Protein AF-A0A923U2D0-F1 (afdb_monomer_lite)

Radius of gyration: 14.1 Å; chains: 1; bounding box: 39×26×37 Å

Sequence (114 aa):
MKAIKFLQEKKLSFVEAPIIENPPSLKELKLMLGFLKTDGKDLIRLFNTSGELYRVLKISDKLKAGLSEEEALRLLSENGKLIKRPFLLVGKKDSFEAGRVGFDADSWTSLKFK

pLDDT: mean 88.76, std 6.87, range [51.03, 95.0]

Structure (mmCIF, N/CA/C/O backbone):
data_AF-A0A923U2D0-F1
#
_entry.id   AF-A0A923U2D0-F1
#
loop_
_atom_site.group_PDB
_atom_site.id
_atom_site.type_symbol
_atom_site.label_atom_id
_atom_site.label_alt_id
_atom_site.label_comp_id
_atom_site.label_asym_id
_atom_site.label_entity_id
_atom_site.label_seq_id
_atom_site.pdbx_PDB_ins_code
_atom_site.Cartn_x
_atom_site.Ca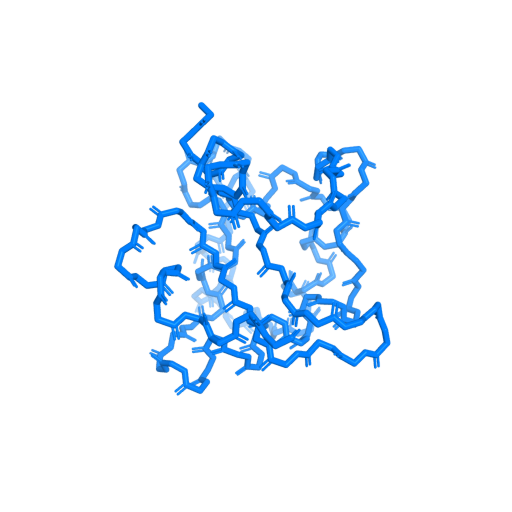rtn_y
_atom_site.Cartn_z
_atom_site.occupancy
_atom_site.B_iso_or_equiv
_atom_site.auth_seq_id
_atom_site.auth_comp_id
_atom_site.auth_asym_id
_atom_site.auth_atom_id
_atom_site.pdbx_PDB_model_num
ATOM 1 N N . MET A 1 1 ? -17.390 0.361 -6.207 1.00 61.25 1 MET A N 1
ATOM 2 C CA . MET A 1 1 ? -17.205 0.866 -4.826 1.00 61.25 1 MET A CA 1
ATOM 3 C C . MET A 1 1 ? -17.472 -0.238 -3.792 1.00 61.25 1 MET A C 1
ATOM 5 O O . MET A 1 1 ? -18.422 -0.137 -3.033 1.00 61.25 1 MET A O 1
ATOM 9 N N . LYS A 1 2 ? -16.680 -1.323 -3.767 1.00 82.69 2 LYS A N 1
ATOM 10 C CA . LYS A 1 2 ? -16.893 -2.424 -2.797 1.00 82.69 2 LYS A CA 1
ATOM 11 C C . LYS A 1 2 ? -16.326 -2.093 -1.406 1.00 82.69 2 LYS A C 1
ATOM 13 O O . LYS A 1 2 ? -16.988 -2.336 -0.411 1.00 82.69 2 LYS A O 1
ATOM 18 N N . ALA A 1 3 ? -15.168 -1.433 -1.363 1.00 85.38 3 ALA A N 1
ATOM 19 C CA . ALA A 1 3 ? -14.521 -0.996 -0.124 1.00 85.38 3 ALA A CA 1
ATOM 20 C C . ALA A 1 3 ? -15.343 0.006 0.701 1.00 85.38 3 ALA A C 1
ATOM 22 O O . ALA A 1 3 ? -15.541 -0.208 1.888 1.00 85.38 3 ALA A O 1
ATOM 23 N N . ILE A 1 4 ? -15.851 1.073 0.075 1.00 86.12 4 ILE A N 1
ATOM 24 C CA . ILE A 1 4 ? -16.649 2.098 0.774 1.00 86.12 4 ILE A CA 1
ATOM 25 C C . ILE A 1 4 ? -17.923 1.478 1.355 1.00 86.12 4 ILE A C 1
ATOM 27 O O . ILE A 1 4 ? -18.206 1.657 2.534 1.00 86.12 4 ILE A O 1
ATOM 31 N N . LYS A 1 5 ? -18.641 0.680 0.550 1.00 88.12 5 LYS A N 1
ATOM 32 C CA . LYS A 1 5 ? -19.837 -0.041 1.005 1.00 88.12 5 LYS A CA 1
ATOM 33 C C . LYS A 1 5 ? -19.539 -0.940 2.203 1.00 88.12 5 LYS A C 1
ATOM 35 O O . LYS A 1 5 ? -20.269 -0.892 3.180 1.00 88.12 5 LYS A O 1
ATOM 40 N N . PHE A 1 6 ? -18.430 -1.678 2.167 1.00 88.31 6 PHE A N 1
ATOM 41 C CA . PHE A 1 6 ? -18.010 -2.517 3.288 1.00 88.31 6 PHE A CA 1
ATOM 42 C C . PHE A 1 6 ? -17.795 -1.707 4.579 1.00 88.31 6 PHE A C 1
ATOM 44 O O . PHE A 1 6 ? -18.262 -2.108 5.642 1.00 88.31 6 PHE A O 1
ATOM 51 N N . LEU A 1 7 ? -17.134 -0.545 4.505 1.00 86.62 7 LEU A N 1
ATOM 52 C CA . LEU A 1 7 ? -16.927 0.315 5.679 1.00 86.62 7 LEU A CA 1
ATOM 53 C C . LEU A 1 7 ? -18.247 0.891 6.213 1.00 86.62 7 LEU A C 1
ATOM 55 O O . LEU A 1 7 ? -18.453 0.932 7.426 1.00 86.62 7 L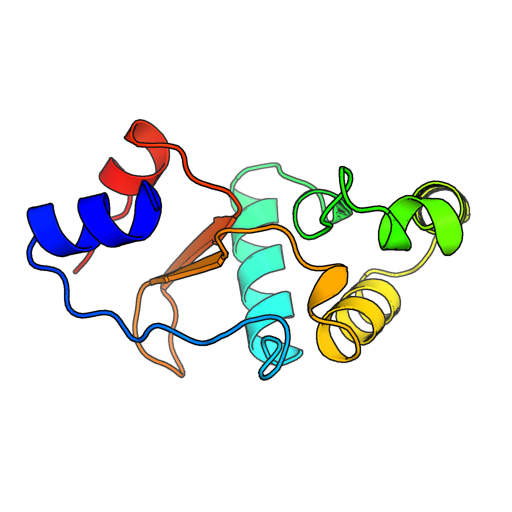EU A O 1
ATOM 59 N N . GLN A 1 8 ? -19.155 1.284 5.314 1.00 87.88 8 GLN A N 1
ATOM 60 C CA . GLN A 1 8 ? -20.494 1.763 5.666 1.00 87.88 8 GLN A CA 1
ATOM 61 C C . GLN A 1 8 ? -21.331 0.673 6.349 1.00 87.88 8 GLN A C 1
ATOM 63 O O . GLN A 1 8 ? -21.946 0.930 7.380 1.00 87.88 8 GLN A O 1
ATOM 68 N N . GLU A 1 9 ? -21.317 -0.555 5.824 1.00 88.44 9 GLU A N 1
ATOM 69 C CA . GLU A 1 9 ? -22.016 -1.711 6.406 1.00 88.44 9 GLU A CA 1
ATOM 70 C C . GLU A 1 9 ? -21.492 -2.056 7.804 1.00 88.44 9 GLU A C 1
ATOM 72 O O . GLU A 1 9 ? -22.266 -2.393 8.701 1.00 88.44 9 GLU A O 1
ATOM 77 N N . LYS A 1 10 ? -20.181 -1.913 8.021 1.00 85.62 10 LYS A N 1
ATOM 78 C CA . LYS A 1 10 ? -19.549 -2.078 9.337 1.00 85.62 10 LYS A CA 1
ATOM 79 C C . LYS A 1 10 ? -19.759 -0.880 10.272 1.00 85.62 10 LYS A C 1
ATOM 81 O O . LYS A 1 10 ? -19.320 -0.947 11.417 1.00 85.62 10 LYS A O 1
ATOM 86 N N . LYS A 1 11 ? -20.438 0.183 9.816 1.00 85.44 11 LYS A N 1
ATOM 87 C CA . LYS A 1 11 ? -20.682 1.437 10.555 1.00 85.44 11 LYS A CA 1
ATOM 88 C C . LYS A 1 11 ? -19.396 2.073 11.094 1.00 85.44 11 LYS A C 1
ATOM 90 O O . LYS A 1 11 ? -19.386 2.645 12.180 1.00 85.44 11 LYS A O 1
ATOM 95 N N . LEU A 1 12 ? -18.306 1.952 10.339 1.00 84.06 12 LEU A N 1
ATOM 96 C CA . LEU A 1 12 ? -17.018 2.528 10.704 1.00 84.06 12 LEU A CA 1
ATOM 97 C C . LEU A 1 12 ? -16.949 3.984 10.248 1.00 84.06 12 LEU A C 1
ATOM 99 O O . LEU A 1 12 ? -17.363 4.314 9.137 1.00 84.06 12 LEU A O 1
ATOM 103 N N . SER A 1 13 ? -16.375 4.846 11.082 1.00 85.06 13 SER A N 1
ATOM 104 C CA . SER A 1 13 ? -16.026 6.208 10.683 1.00 85.06 13 SER A CA 1
ATOM 105 C C . SER A 1 13 ? -14.791 6.170 9.789 1.00 85.06 13 SER A C 1
ATOM 107 O O . SER A 1 13 ? -13.744 5.668 10.192 1.00 85.06 13 SER A O 1
ATOM 109 N N . PHE A 1 14 ? -14.895 6.713 8.580 1.00 86.69 14 PHE A N 1
ATOM 110 C CA . PHE A 1 14 ? -13.771 6.837 7.657 1.00 86.69 14 PHE A CA 1
ATOM 111 C C . PHE A 1 14 ? -13.807 8.188 6.952 1.00 86.69 14 PHE A C 1
ATOM 113 O O . PHE A 1 14 ? -14.865 8.792 6.781 1.00 86.69 14 PHE A O 1
ATOM 120 N N . VAL A 1 15 ? -12.634 8.648 6.527 1.00 87.50 15 VAL A N 1
ATOM 121 C CA . VAL A 1 15 ? -12.494 9.828 5.675 1.00 87.50 15 VAL A CA 1
ATOM 122 C C . VAL A 1 15 ? -12.139 9.339 4.282 1.00 87.50 15 VAL A C 1
ATOM 124 O O . VAL A 1 15 ? -11.103 8.705 4.086 1.00 87.50 15 VAL A O 1
ATOM 127 N N . GLU A 1 16 ? -13.011 9.604 3.315 1.00 88.62 16 GLU A N 1
ATOM 128 C CA . GLU A 1 16 ? -12.690 9.378 1.912 1.00 88.62 16 GLU A CA 1
ATOM 129 C C . GLU A 1 16 ? -11.831 10.535 1.399 1.00 88.62 16 GLU A C 1
ATOM 131 O O . GLU A 1 16 ? -12.182 11.703 1.559 1.00 88.62 16 GLU A O 1
ATOM 136 N N . ALA A 1 17 ? -10.702 10.203 0.776 1.00 89.19 17 ALA A N 1
ATOM 137 C CA . ALA A 1 17 ? -9.831 11.171 0.130 1.00 89.19 17 ALA A CA 1
ATOM 138 C C . ALA A 1 17 ? -9.566 10.740 -1.323 1.00 89.19 17 ALA A C 1
ATOM 140 O O . ALA A 1 17 ? -9.196 9.582 -1.564 1.00 89.19 17 ALA A O 1
ATOM 141 N N . PRO A 1 18 ? -9.731 11.641 -2.309 1.00 91.06 18 PRO A N 1
ATOM 142 C CA . PRO A 1 18 ? -9.445 11.340 -3.704 1.00 91.06 18 PRO A CA 1
ATOM 143 C C . PRO A 1 18 ? -7.934 11.201 -3.904 1.00 91.06 18 PRO A C 1
ATOM 145 O O . PRO A 1 18 ? -7.228 12.178 -4.110 1.00 91.06 18 PRO A O 1
ATOM 148 N N . ILE A 1 19 ? -7.435 9.965 -3.895 1.00 91.44 19 ILE A N 1
ATOM 149 C CA . ILE A 1 19 ? -5.992 9.663 -3.932 1.00 91.44 19 ILE A CA 1
ATOM 150 C C . ILE A 1 19 ? -5.248 10.229 -5.155 1.00 91.44 19 ILE A C 1
ATOM 152 O O . ILE A 1 19 ? -4.029 10.335 -5.126 1.00 91.44 19 ILE A O 1
ATOM 156 N N . ILE A 1 20 ? -5.955 10.544 -6.251 1.00 90.06 20 ILE A N 1
ATOM 157 C CA . ILE A 1 20 ? -5.358 11.204 -7.427 1.00 90.06 20 ILE A CA 1
ATOM 158 C C . ILE A 1 20 ? -5.000 12.653 -7.107 1.00 90.06 20 ILE A C 1
ATOM 160 O O . ILE A 1 20 ? -3.929 13.101 -7.499 1.00 90.06 20 ILE A O 1
ATOM 164 N N . GLU A 1 21 ? -5.920 13.367 -6.466 1.00 90.00 21 GLU A N 1
ATOM 165 C CA . GLU A 1 21 ? -5.816 14.803 -6.195 1.00 90.00 21 GLU A CA 1
ATOM 166 C C . GLU A 1 21 ? -5.030 15.052 -4.909 1.00 90.00 21 GLU A C 1
ATOM 168 O O . GLU A 1 21 ? -4.171 15.924 -4.866 1.00 90.00 21 GLU A O 1
ATOM 173 N N . ASN A 1 22 ? -5.281 14.223 -3.895 1.00 90.38 22 ASN A N 1
ATOM 174 C CA . ASN A 1 22 ? -4.632 14.249 -2.594 1.00 90.38 22 ASN A CA 1
ATOM 175 C C . ASN A 1 22 ? -3.923 12.907 -2.362 1.00 90.38 22 ASN A C 1
ATOM 177 O O . ASN A 1 22 ? -4.476 12.023 -1.694 1.00 90.38 22 ASN A O 1
ATOM 181 N N . PRO A 1 23 ? -2.733 12.698 -2.955 1.00 91.56 23 PRO A N 1
ATOM 182 C CA . PRO A 1 23 ? -1.948 11.501 -2.697 1.00 91.56 23 PRO A CA 1
ATOM 183 C C . PRO A 1 23 ? -1.541 11.429 -1.213 1.00 91.56 23 PRO A C 1
ATOM 185 O O . PRO A 1 23 ? -1.354 12.466 -0.573 1.00 91.56 23 PRO A O 1
ATOM 188 N N . PRO A 1 24 ? -1.373 10.221 -0.645 1.00 92.00 24 PRO A N 1
ATOM 189 C CA . PRO A 1 24 ? -0.867 10.054 0.705 1.00 92.00 24 PRO A CA 1
ATOM 190 C C . PRO A 1 24 ? 0.544 10.628 0.810 1.00 92.00 24 PRO A C 1
ATOM 192 O O . PRO A 1 24 ? 1.368 10.517 -0.103 1.00 92.00 24 PRO A O 1
ATOM 195 N N . SER A 1 25 ? 0.832 11.211 1.963 1.00 92.81 25 SER A N 1
ATOM 196 C CA . SER A 1 25 ? 2.140 11.755 2.287 1.00 92.81 25 SER A CA 1
ATOM 197 C C . SER A 1 25 ? 3.214 10.665 2.328 1.00 92.81 25 SER A C 1
ATOM 199 O O . SER A 1 25 ? 2.945 9.485 2.561 1.00 92.81 25 SER A O 1
ATOM 201 N N . LEU A 1 26 ? 4.481 11.069 2.204 1.00 92.62 26 LEU A N 1
ATOM 202 C CA . LEU A 1 26 ? 5.619 10.160 2.378 1.00 92.62 26 LEU A CA 1
ATOM 203 C C . LEU A 1 26 ? 5.576 9.399 3.708 1.00 92.62 26 LEU A C 1
ATOM 205 O O . LEU A 1 26 ? 5.957 8.232 3.752 1.00 92.62 26 LEU A O 1
ATOM 209 N N . LYS A 1 27 ? 5.102 10.037 4.786 1.00 91.81 27 LYS A N 1
ATOM 210 C CA . LYS A 1 27 ? 4.958 9.395 6.100 1.00 91.81 27 LYS A CA 1
ATOM 211 C C . LYS A 1 27 ? 3.924 8.270 6.049 1.00 91.81 27 LYS A C 1
ATOM 213 O O . LYS A 1 27 ? 4.220 7.158 6.471 1.00 91.81 27 LYS A O 1
ATOM 218 N N . GLU A 1 28 ? 2.752 8.533 5.477 1.00 92.75 28 GLU A N 1
ATOM 219 C CA . GLU A 1 28 ? 1.682 7.540 5.316 1.00 92.75 28 GLU A CA 1
ATOM 220 C C . GLU A 1 28 ? 2.102 6.383 4.402 1.00 92.75 28 GLU A C 1
ATOM 222 O O . GLU A 1 28 ? 1.822 5.225 4.706 1.00 92.75 28 GLU A O 1
ATOM 227 N N . LEU A 1 29 ? 2.828 6.666 3.317 1.00 94.12 29 LEU A N 1
ATOM 228 C CA . LEU A 1 29 ? 3.353 5.630 2.427 1.00 94.12 29 LEU A CA 1
ATOM 229 C C . LEU A 1 29 ? 4.438 4.783 3.108 1.00 94.12 29 LEU A C 1
ATOM 231 O O . LEU A 1 29 ? 4.436 3.564 2.942 1.00 94.12 29 LEU A O 1
ATOM 235 N N . LYS A 1 30 ? 5.329 5.395 3.905 1.00 93.50 30 LYS A N 1
ATOM 236 C CA . LYS A 1 30 ? 6.325 4.674 4.720 1.00 93.50 30 LYS A CA 1
ATOM 237 C C . LYS A 1 30 ? 5.644 3.754 5.737 1.00 93.50 30 LYS A C 1
ATOM 239 O O . LYS A 1 30 ? 6.027 2.592 5.847 1.00 93.50 30 LYS A O 1
ATOM 244 N N . LEU A 1 31 ? 4.612 4.241 6.430 1.00 92.94 31 LEU A N 1
ATOM 245 C CA . LEU A 1 31 ? 3.819 3.430 7.361 1.00 92.94 31 LEU A CA 1
ATOM 246 C C . LEU A 1 31 ? 3.132 2.267 6.642 1.00 92.94 31 LEU A C 1
ATOM 248 O O . LEU A 1 31 ? 3.255 1.123 7.072 1.00 92.94 31 LEU A O 1
ATOM 252 N N . MET A 1 32 ? 2.480 2.536 5.506 1.00 93.75 32 MET A N 1
ATOM 253 C CA . MET A 1 32 ? 1.861 1.489 4.695 1.00 93.75 32 MET A CA 1
ATOM 254 C C . MET A 1 32 ? 2.880 0.434 4.265 1.00 93.75 32 MET A C 1
ATOM 256 O O . MET A 1 32 ? 2.609 -0.757 4.388 1.00 93.75 32 MET A O 1
ATOM 260 N N . LEU A 1 33 ? 4.056 0.845 3.787 1.00 93.81 33 LEU A N 1
ATOM 261 C CA . LEU A 1 33 ? 5.116 -0.088 3.417 1.00 93.81 33 LEU A CA 1
ATOM 262 C C . LEU A 1 33 ? 5.548 -0.946 4.612 1.00 93.81 33 LEU A C 1
ATOM 264 O O . LEU A 1 33 ? 5.736 -2.148 4.447 1.00 93.81 33 LEU A O 1
ATOM 268 N N . GLY A 1 34 ? 5.651 -0.356 5.806 1.00 92.81 34 GLY A N 1
ATOM 269 C CA . GLY A 1 34 ? 5.902 -1.086 7.048 1.00 92.81 34 GLY A CA 1
ATOM 270 C C . GLY A 1 34 ? 4.874 -2.193 7.290 1.00 92.81 34 GLY A C 1
ATOM 271 O O . GLY A 1 34 ? 5.256 -3.347 7.460 1.00 92.81 34 GLY A O 1
ATOM 272 N N . PHE A 1 35 ? 3.579 -1.872 7.203 1.00 92.06 35 PHE A N 1
ATOM 273 C CA . PHE A 1 35 ? 2.499 -2.859 7.358 1.00 92.06 35 PHE A CA 1
ATOM 274 C C . PHE A 1 35 ? 2.495 -3.937 6.268 1.00 92.06 35 PHE A C 1
ATOM 276 O O . PHE A 1 35 ? 2.153 -5.091 6.515 1.00 92.06 35 PHE A O 1
ATOM 283 N N . LEU A 1 36 ? 2.869 -3.583 5.039 1.00 91.19 36 LEU A N 1
ATOM 284 C CA . LEU A 1 36 ? 2.993 -4.561 3.961 1.00 91.19 36 LEU A CA 1
ATOM 285 C C . LEU A 1 36 ? 4.153 -5.520 4.220 1.00 91.19 36 LEU A C 1
ATOM 287 O O . LEU A 1 36 ? 3.973 -6.726 4.082 1.00 91.19 36 LEU A O 1
ATOM 291 N N . LYS A 1 37 ? 5.303 -5.012 4.666 1.00 92.06 37 LYS A N 1
ATOM 292 C CA . LYS A 1 37 ? 6.465 -5.840 5.000 1.00 92.06 37 LYS A CA 1
ATOM 293 C C . LYS A 1 37 ? 6.185 -6.801 6.151 1.00 92.06 37 LYS A C 1
ATOM 295 O O . LYS A 1 37 ? 6.601 -7.952 6.073 1.00 92.06 37 LYS A O 1
ATOM 300 N N . THR A 1 38 ? 5.443 -6.374 7.176 1.00 88.94 38 THR A N 1
ATOM 301 C CA . THR A 1 38 ? 5.020 -7.282 8.260 1.00 88.94 38 THR A CA 1
ATOM 302 C C . THR A 1 38 ? 4.113 -8.405 7.757 1.00 88.94 38 THR A C 1
ATOM 304 O O . THR A 1 38 ? 4.156 -9.505 8.293 1.00 88.94 38 THR A O 1
ATOM 307 N N . ASP A 1 39 ? 3.346 -8.155 6.692 1.00 85.44 39 ASP A N 1
ATOM 308 C CA . ASP A 1 39 ? 2.533 -9.159 5.995 1.00 85.44 39 ASP A CA 1
ATOM 309 C C . ASP A 1 39 ? 3.329 -9.952 4.923 1.00 85.44 39 ASP A C 1
ATOM 311 O O . ASP A 1 39 ? 2.727 -10.678 4.128 1.00 85.44 39 ASP A O 1
ATOM 315 N N . GLY A 1 40 ? 4.655 -9.783 4.828 1.00 87.31 40 GLY A N 1
ATOM 316 C CA . GLY A 1 40 ? 5.503 -10.436 3.818 1.00 87.31 40 GLY A CA 1
ATOM 317 C C . GLY A 1 40 ? 5.301 -9.920 2.387 1.00 87.31 40 GLY A C 1
ATOM 318 O O . GLY A 1 40 ? 5.547 -10.642 1.423 1.00 87.31 40 GLY A O 1
ATOM 319 N N . LYS A 1 41 ? 4.794 -8.693 2.227 1.00 90.00 41 LYS A N 1
ATOM 320 C CA . LYS A 1 41 ? 4.514 -8.062 0.932 1.00 90.00 41 LYS A CA 1
ATOM 321 C C . LYS A 1 41 ? 5.557 -7.001 0.596 1.00 90.00 41 LYS A C 1
ATOM 323 O O . LYS A 1 41 ? 5.907 -6.164 1.424 1.00 90.00 41 LYS A O 1
ATOM 328 N N . ASP A 1 42 ? 5.937 -6.968 -0.676 1.00 90.00 42 ASP A N 1
ATOM 329 C CA . ASP A 1 42 ? 6.919 -6.014 -1.185 1.00 90.00 42 ASP A CA 1
ATOM 330 C C . ASP A 1 42 ? 6.314 -4.663 -1.581 1.00 90.00 42 ASP A C 1
ATOM 332 O O . ASP A 1 42 ? 5.120 -4.528 -1.876 1.00 90.00 42 ASP A O 1
ATOM 336 N N . LEU A 1 43 ? 7.201 -3.675 -1.714 1.00 91.38 43 LEU A N 1
ATOM 337 C CA . LEU A 1 43 ? 6.942 -2.319 -2.204 1.00 91.38 43 LEU A CA 1
ATOM 338 C C . LEU A 1 43 ? 6.102 -2.270 -3.489 1.00 91.38 43 LEU A C 1
ATOM 340 O O . LEU A 1 43 ? 5.269 -1.377 -3.649 1.00 91.38 43 LEU A O 1
ATOM 344 N N . ILE A 1 44 ? 6.265 -3.245 -4.390 1.00 91.56 44 ILE A N 1
ATOM 345 C CA . ILE A 1 44 ? 5.503 -3.319 -5.644 1.00 91.56 44 ILE A CA 1
ATOM 346 C C . ILE A 1 44 ? 3.983 -3.314 -5.415 1.00 91.56 44 ILE A C 1
ATOM 348 O O . ILE A 1 44 ? 3.232 -2.851 -6.272 1.00 91.56 44 ILE A O 1
ATOM 352 N N . ARG A 1 45 ? 3.507 -3.773 -4.249 1.00 92.56 45 ARG A N 1
ATOM 353 C CA . ARG A 1 45 ? 2.079 -3.786 -3.897 1.00 92.56 45 ARG A CA 1
ATOM 354 C C . ARG A 1 45 ? 1.491 -2.389 -3.691 1.00 92.56 45 ARG A C 1
ATOM 356 O O . ARG A 1 45 ? 0.277 -2.244 -3.823 1.00 92.56 45 ARG A O 1
ATOM 363 N N . LEU A 1 46 ? 2.318 -1.373 -3.428 1.00 93.94 46 LEU A N 1
ATOM 364 C CA . LEU A 1 46 ? 1.878 0.025 -3.400 1.00 93.94 46 LEU A CA 1
ATOM 365 C C . LEU A 1 46 ? 1.576 0.570 -4.792 1.00 93.94 46 LEU A C 1
ATOM 367 O O . LEU A 1 46 ? 0.844 1.549 -4.906 1.00 93.94 46 LEU A O 1
ATOM 371 N N . PHE A 1 47 ? 2.106 -0.051 -5.846 1.00 94.62 47 PHE A N 1
ATOM 372 C CA . PHE A 1 47 ? 1.928 0.435 -7.201 1.00 94.62 47 PHE A CA 1
ATOM 373 C C . PHE A 1 47 ? 0.629 -0.062 -7.832 1.00 94.62 47 PHE A C 1
ATOM 375 O O . PHE A 1 47 ? 0.231 -1.225 -7.733 1.00 94.62 47 PHE A O 1
ATOM 382 N N . ASN A 1 48 ? -0.014 0.823 -8.581 1.00 94.44 48 ASN A N 1
ATOM 383 C CA . ASN A 1 48 ? -1.077 0.489 -9.506 1.00 94.44 48 ASN A CA 1
ATOM 384 C C . ASN A 1 48 ? -0.487 -0.183 -10.754 1.00 94.44 48 ASN A C 1
ATOM 386 O O . ASN A 1 48 ? -0.419 0.414 -11.825 1.00 94.44 48 ASN A O 1
ATOM 390 N N . THR A 1 49 ? -0.065 -1.439 -10.615 1.00 91.12 49 THR A N 1
ATOM 391 C CA . THR A 1 49 ? 0.580 -2.229 -11.680 1.00 91.12 49 THR A CA 1
ATOM 392 C C . THR A 1 49 ? -0.294 -2.430 -12.922 1.00 91.12 49 THR A C 1
ATOM 394 O O . THR A 1 49 ? 0.214 -2.657 -14.018 1.00 91.12 49 THR A O 1
ATOM 397 N N . SER A 1 50 ? -1.617 -2.322 -12.779 1.00 88.94 50 SER A N 1
ATOM 398 C CA . SER A 1 50 ? -2.571 -2.379 -13.893 1.00 88.94 50 SER A CA 1
ATOM 399 C C . SER A 1 50 ? -2.754 -1.034 -14.606 1.00 88.94 50 SER A C 1
ATOM 401 O O . SER A 1 50 ? -3.372 -1.000 -15.667 1.00 88.94 50 SER A O 1
ATOM 403 N N . GLY A 1 51 ? -2.263 0.065 -14.030 1.00 90.75 51 GLY A N 1
ATOM 404 C CA . GLY A 1 51 ? -2.444 1.412 -14.557 1.00 90.75 51 GLY A CA 1
ATOM 405 C C . GLY A 1 51 ? -1.575 1.691 -15.780 1.00 90.75 51 GLY A C 1
ATOM 406 O O . GLY A 1 51 ? -0.429 1.255 -15.861 1.00 90.75 51 GLY A O 1
ATOM 407 N N . GLU A 1 52 ? -2.104 2.480 -16.713 1.00 92.62 52 GLU A N 1
ATOM 408 C CA . GLU A 1 52 ? -1.378 2.921 -17.909 1.00 92.62 52 GLU A CA 1
ATOM 409 C C . GLU A 1 52 ? -0.065 3.621 -17.546 1.00 92.62 52 GLU A C 1
ATOM 411 O O . GLU A 1 52 ? 0.993 3.276 -18.066 1.00 92.62 52 GLU A O 1
ATOM 416 N N . LEU A 1 53 ? -0.109 4.528 -16.567 1.00 91.44 53 LEU A N 1
ATOM 417 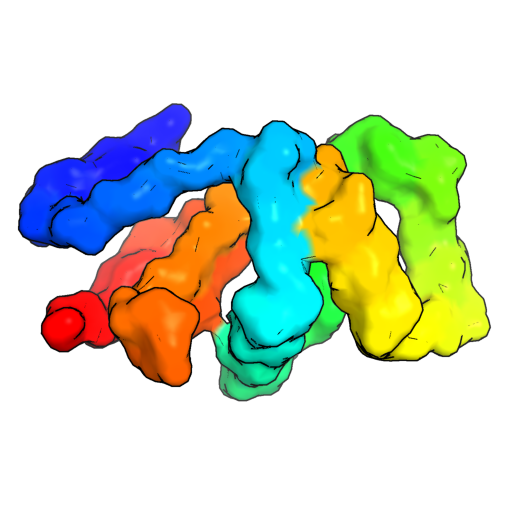C CA . LEU A 1 53 ? 1.056 5.308 -16.162 1.00 91.44 53 LEU A CA 1
ATOM 418 C C . LEU A 1 53 ? 2.204 4.442 -15.614 1.00 91.44 53 LEU A C 1
ATOM 420 O O . LEU A 1 53 ? 3.369 4.756 -15.842 1.00 91.44 53 LEU A O 1
ATOM 424 N N . TYR A 1 54 ? 1.893 3.323 -14.949 1.00 93.62 54 TYR A N 1
ATOM 425 C CA . TYR A 1 54 ? 2.906 2.364 -14.497 1.00 93.62 54 TYR A CA 1
ATOM 426 C C . TYR A 1 54 ? 3.675 1.761 -15.682 1.00 93.62 54 TYR A C 1
ATOM 428 O O . TYR A 1 54 ? 4.896 1.600 -15.615 1.00 93.62 54 TYR A O 1
ATOM 436 N N . ARG A 1 55 ? 2.963 1.463 -16.780 1.00 92.94 55 ARG A N 1
ATOM 437 C CA . ARG A 1 55 ? 3.538 0.915 -18.017 1.00 92.94 55 ARG A CA 1
ATOM 438 C C . ARG A 1 55 ? 4.314 1.977 -18.791 1.00 92.94 55 ARG A C 1
ATOM 440 O O . ARG A 1 55 ? 5.449 1.723 -19.175 1.00 92.94 55 ARG A O 1
ATOM 447 N N . VAL A 1 56 ? 3.738 3.170 -18.961 1.00 93.38 56 VAL A N 1
ATOM 448 C CA . VAL A 1 56 ? 4.360 4.293 -19.686 1.00 93.38 56 VAL A CA 1
ATOM 449 C C . VAL A 1 56 ? 5.676 4.718 -19.033 1.00 93.38 56 VAL A C 1
ATOM 451 O O . VAL A 1 56 ? 6.679 4.881 -19.719 1.00 93.38 56 VAL A O 1
ATOM 454 N N . LEU A 1 57 ? 5.710 4.828 -17.701 1.00 91.25 57 LEU A N 1
ATOM 455 C CA . LEU A 1 57 ? 6.920 5.202 -16.960 1.00 91.25 57 LEU A CA 1
ATOM 456 C C . LEU A 1 57 ? 7.899 4.038 -16.743 1.00 91.25 57 LEU A C 1
ATOM 458 O O . LEU A 1 57 ? 8.916 4.229 -16.069 1.00 91.25 57 LEU A O 1
ATOM 462 N N . LYS A 1 58 ? 7.590 2.844 -17.274 1.00 93.31 58 LYS A N 1
ATOM 463 C CA . LYS A 1 58 ? 8.388 1.617 -17.136 1.00 93.31 58 LYS A CA 1
ATOM 464 C C . LYS A 1 58 ? 8.804 1.342 -15.689 1.00 93.31 58 LYS A C 1
ATOM 466 O O . LYS A 1 58 ? 9.946 0.992 -15.401 1.00 93.31 58 LYS A O 1
ATOM 471 N N . ILE A 1 59 ? 7.871 1.510 -14.749 1.00 93.06 59 ILE A N 1
ATOM 472 C CA . ILE A 1 59 ? 8.173 1.400 -13.314 1.00 93.06 59 ILE A CA 1
ATOM 473 C C . ILE A 1 59 ? 8.705 0.007 -12.959 1.00 93.06 59 ILE A C 1
ATOM 475 O O . ILE A 1 59 ? 9.613 -0.103 -12.140 1.00 93.06 59 ILE A O 1
ATOM 479 N N . SER A 1 60 ? 8.203 -1.05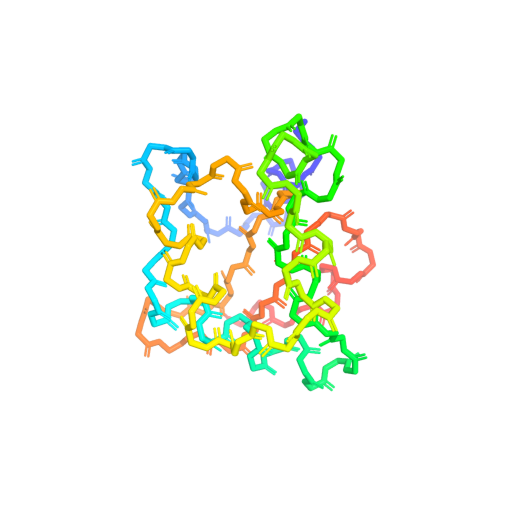3 -13.605 1.00 90.06 60 SER A N 1
ATOM 480 C CA . SER A 1 60 ? 8.739 -2.406 -13.406 1.00 90.06 60 SER A CA 1
ATOM 481 C C . SER A 1 60 ? 10.231 -2.497 -13.723 1.00 90.06 60 SER A C 1
ATOM 483 O O . SER A 1 60 ? 10.939 -3.215 -13.022 1.00 90.06 60 SER A O 1
ATOM 485 N N . ASP A 1 61 ? 10.701 -1.814 -14.765 1.00 92.88 61 ASP A N 1
ATOM 486 C CA . ASP A 1 61 ? 12.106 -1.857 -15.168 1.00 92.88 61 ASP A CA 1
ATOM 487 C C . ASP A 1 61 ? 12.961 -1.069 -14.176 1.00 92.88 61 ASP A C 1
ATOM 489 O O . ASP A 1 61 ? 14.018 -1.538 -13.768 1.00 92.88 61 ASP A O 1
ATOM 493 N N . LYS A 1 62 ? 12.458 0.075 -13.692 1.00 91.31 62 LYS A N 1
ATOM 494 C CA . LYS A 1 62 ? 13.116 0.866 -12.640 1.00 91.31 62 LYS A CA 1
ATOM 495 C C . LYS A 1 62 ? 13.270 0.079 -11.339 1.00 91.31 62 LYS A C 1
ATOM 497 O O . LYS A 1 62 ? 14.343 0.081 -10.749 1.00 91.31 62 LYS A O 1
ATOM 502 N N . LEU A 1 63 ? 12.222 -0.631 -10.914 1.00 89.38 63 LEU A N 1
ATOM 503 C CA . LEU A 1 63 ? 12.279 -1.487 -9.725 1.00 89.38 63 LEU A CA 1
ATOM 504 C C . LEU A 1 63 ? 13.314 -2.610 -9.893 1.00 89.38 63 LEU A C 1
ATOM 506 O O . LEU A 1 63 ? 14.099 -2.851 -8.983 1.00 89.38 63 LEU A O 1
ATOM 510 N N . LYS A 1 64 ? 13.369 -3.252 -11.068 1.00 89.81 64 LYS A N 1
ATOM 511 C CA . LYS A 1 64 ? 14.382 -4.280 -11.376 1.00 89.81 64 LYS A CA 1
ATOM 512 C C . LYS A 1 64 ? 15.803 -3.719 -11.437 1.00 89.81 64 LYS A C 1
ATOM 514 O O . LYS A 1 64 ? 16.738 -4.425 -11.084 1.00 89.81 64 LYS A O 1
ATOM 519 N N . ALA A 1 65 ? 15.961 -2.470 -11.868 1.00 91.38 65 ALA A N 1
ATOM 520 C CA . ALA A 1 65 ? 17.245 -1.777 -11.916 1.00 91.38 65 ALA A CA 1
ATOM 521 C C . ALA A 1 65 ? 17.754 -1.325 -10.532 1.00 91.38 65 ALA A C 1
ATOM 523 O O . ALA A 1 65 ? 18.837 -0.754 -10.451 1.00 91.38 65 ALA A O 1
ATOM 524 N N . GLY A 1 66 ? 17.001 -1.579 -9.455 1.00 89.19 66 GLY A N 1
ATOM 525 C CA . GLY A 1 66 ? 17.417 -1.267 -8.088 1.00 89.19 66 GLY A CA 1
ATOM 526 C C . GLY A 1 66 ? 16.938 0.087 -7.565 1.00 89.19 66 GLY A C 1
ATOM 527 O O . GLY A 1 66 ? 17.588 0.643 -6.685 1.00 89.19 66 GLY A O 1
ATOM 528 N N . LEU A 1 67 ? 15.818 0.620 -8.079 1.00 90.38 67 LEU A N 1
ATOM 529 C CA . LEU A 1 67 ? 15.170 1.811 -7.510 1.00 90.38 67 LEU A CA 1
ATOM 530 C C . LEU A 1 67 ? 14.983 1.640 -5.996 1.00 90.38 67 LEU A C 1
ATOM 532 O O . LEU A 1 67 ? 14.375 0.662 -5.550 1.00 90.38 67 LEU A O 1
ATOM 536 N N . SER A 1 68 ? 15.474 2.600 -5.216 1.00 91.56 68 SER A N 1
ATOM 537 C CA . SER A 1 68 ? 15.384 2.519 -3.762 1.00 91.56 68 SER A CA 1
ATOM 538 C C . SER A 1 68 ? 13.945 2.695 -3.270 1.00 91.56 68 SER A C 1
ATOM 540 O O . SER A 1 68 ? 13.090 3.293 -3.932 1.00 91.56 68 SER A O 1
ATOM 542 N N . GLU A 1 69 ? 13.667 2.205 -2.061 1.00 92.19 69 GLU A N 1
ATOM 543 C CA . GLU A 1 69 ? 12.348 2.375 -1.444 1.00 92.19 69 GLU A CA 1
ATOM 544 C C . GLU A 1 69 ? 11.992 3.852 -1.275 1.00 92.19 69 GLU A C 1
ATOM 546 O O . GLU A 1 69 ? 10.856 4.244 -1.523 1.00 92.19 69 GLU A O 1
ATOM 551 N N . GLU A 1 70 ? 12.954 4.694 -0.903 1.00 91.94 70 GLU A N 1
ATOM 552 C CA . GLU A 1 70 ? 12.701 6.120 -0.707 1.00 91.94 70 GLU A CA 1
ATOM 553 C C . GLU A 1 70 ? 12.335 6.832 -2.008 1.00 91.94 70 GLU A C 1
ATOM 555 O O . GLU A 1 70 ? 11.396 7.629 -2.024 1.00 91.94 70 GLU A O 1
ATOM 560 N N . GLU A 1 71 ? 13.024 6.523 -3.106 1.00 92.69 71 GLU A N 1
ATOM 561 C CA . GLU A 1 71 ? 12.707 7.078 -4.423 1.00 92.69 71 GLU A CA 1
ATOM 562 C C . GLU A 1 71 ? 11.341 6.602 -4.917 1.00 92.69 71 GLU A C 1
ATOM 564 O O . GLU A 1 71 ? 10.546 7.394 -5.425 1.00 92.69 71 GLU A O 1
ATOM 569 N N . ALA A 1 72 ? 11.026 5.321 -4.721 1.00 92.94 72 ALA A N 1
ATOM 570 C CA . ALA A 1 72 ? 9.728 4.775 -5.082 1.00 92.94 72 ALA A CA 1
ATOM 571 C C . ALA A 1 72 ? 8.584 5.433 -4.297 1.00 92.94 72 ALA A C 1
ATOM 573 O O . ALA A 1 72 ? 7.549 5.764 -4.876 1.00 92.94 72 ALA A O 1
ATOM 574 N N . LEU A 1 73 ? 8.770 5.658 -2.993 1.00 94.50 73 LEU A N 1
ATOM 575 C CA . LEU A 1 73 ? 7.781 6.327 -2.148 1.00 94.50 73 LEU A CA 1
ATOM 576 C C . LEU A 1 73 ? 7.608 7.800 -2.534 1.00 94.50 73 LEU A C 1
ATOM 578 O O . LEU A 1 73 ? 6.477 8.283 -2.549 1.00 94.50 73 LEU A O 1
ATOM 582 N N . ARG A 1 74 ? 8.690 8.500 -2.903 1.00 93.88 74 ARG A N 1
ATOM 583 C CA . ARG A 1 74 ? 8.621 9.871 -3.446 1.00 93.88 74 ARG A CA 1
ATOM 584 C C . ARG A 1 74 ? 7.787 9.919 -4.716 1.00 93.88 74 ARG A C 1
ATOM 586 O O . ARG A 1 74 ? 6.818 10.669 -4.778 1.00 93.88 74 ARG A O 1
ATOM 593 N N . LEU A 1 75 ? 8.079 9.035 -5.661 1.00 93.31 75 LEU A N 1
ATOM 594 C CA . LEU A 1 75 ? 7.358 8.944 -6.926 1.00 93.31 75 LEU A CA 1
ATOM 595 C C . LEU A 1 75 ? 5.866 8.607 -6.738 1.00 93.31 75 LEU A C 1
ATOM 597 O O . LEU A 1 75 ? 5.019 9.119 -7.467 1.00 93.31 75 LEU A O 1
ATOM 601 N N . LEU A 1 76 ? 5.524 7.792 -5.737 1.00 94.12 76 LEU A N 1
ATOM 602 C CA . LEU A 1 76 ? 4.132 7.554 -5.344 1.00 94.12 76 LEU A CA 1
ATOM 603 C C . LEU A 1 76 ? 3.484 8.814 -4.748 1.00 94.12 76 LEU A C 1
ATOM 605 O O . LEU A 1 76 ? 2.368 9.151 -5.136 1.00 94.12 76 LEU A O 1
ATOM 609 N N . SER A 1 77 ? 4.176 9.525 -3.852 1.00 93.75 77 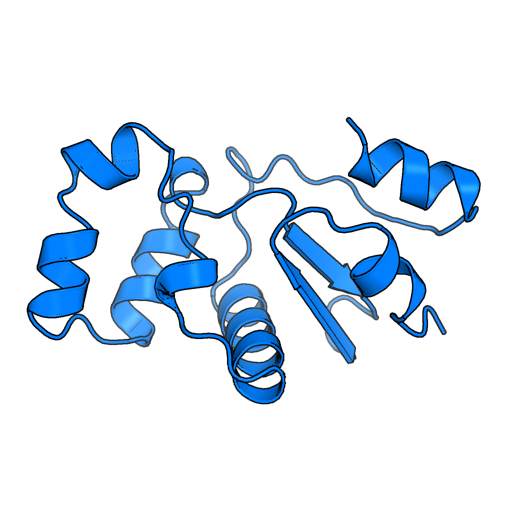SER A N 1
ATOM 610 C CA . SER A 1 77 ? 3.656 10.743 -3.207 1.00 93.75 77 SER A CA 1
ATOM 611 C C . SER A 1 77 ? 3.429 11.900 -4.182 1.00 93.75 77 SER A C 1
ATOM 613 O O . SER A 1 77 ? 2.506 12.685 -4.002 1.00 93.75 77 SER A O 1
ATOM 615 N N . GLU A 1 78 ? 4.231 11.983 -5.242 1.00 92.19 78 GLU A N 1
ATOM 616 C CA . GLU A 1 78 ? 4.095 12.998 -6.290 1.00 92.19 78 GLU A CA 1
ATOM 617 C C . GLU A 1 78 ? 3.000 12.641 -7.300 1.00 92.19 78 GLU A C 1
ATOM 619 O O . GLU A 1 78 ? 2.485 13.512 -8.000 1.00 92.19 78 GLU A O 1
ATOM 624 N N . ASN A 1 79 ? 2.635 11.357 -7.404 1.00 91.88 79 ASN A N 1
ATOM 625 C CA . ASN A 1 79 ? 1.696 10.900 -8.414 1.00 91.88 79 ASN A CA 1
ATOM 626 C C . ASN A 1 79 ? 0.719 9.838 -7.901 1.00 91.88 79 ASN A C 1
ATOM 628 O O . ASN A 1 79 ? 0.903 8.627 -8.061 1.00 91.88 79 ASN A O 1
ATOM 632 N N . GLY A 1 80 ? -0.428 10.312 -7.419 1.00 90.94 80 GLY A N 1
ATOM 633 C CA . GLY A 1 80 ? -1.531 9.476 -6.951 1.00 90.94 80 GLY A CA 1
ATOM 634 C C . GLY A 1 80 ? -2.082 8.466 -7.970 1.00 90.94 80 GLY A C 1
ATOM 635 O O . GLY A 1 80 ? -2.733 7.484 -7.595 1.00 90.94 80 GLY A O 1
ATOM 636 N N . LYS A 1 81 ? -1.828 8.642 -9.280 1.00 92.94 81 LYS A N 1
ATOM 637 C CA . LYS A 1 81 ? -2.207 7.660 -10.322 1.00 92.94 81 LYS A CA 1
ATOM 638 C C . LYS A 1 81 ? -1.390 6.372 -10.249 1.00 92.94 81 LYS A C 1
ATOM 640 O O . LYS A 1 81 ? -1.882 5.321 -10.671 1.00 92.94 81 LYS A O 1
ATOM 645 N N . LEU A 1 82 ? -0.186 6.445 -9.687 1.00 94.56 82 LEU A N 1
ATOM 646 C CA . LEU A 1 82 ? 0.704 5.304 -9.505 1.00 94.56 82 LEU A CA 1
ATOM 647 C C . LEU A 1 82 ? 0.377 4.490 -8.263 1.00 94.56 82 LEU A C 1
ATOM 649 O O . LEU A 1 82 ? 0.869 3.375 -8.156 1.00 94.56 82 LEU A O 1
ATOM 653 N N . ILE A 1 83 ? -0.467 4.989 -7.363 1.00 95.00 83 ILE A N 1
ATOM 654 C CA . ILE A 1 83 ? -0.780 4.309 -6.108 1.00 95.00 83 ILE A CA 1
ATOM 655 C C . ILE A 1 83 ? -1.909 3.298 -6.308 1.00 95.00 83 ILE A C 1
ATOM 657 O O . ILE A 1 83 ? -2.936 3.596 -6.930 1.00 95.00 83 ILE A O 1
ATOM 661 N N . LYS A 1 84 ? -1.726 2.089 -5.769 1.00 93.44 84 LYS A N 1
ATOM 662 C CA . LYS A 1 84 ? -2.713 1.009 -5.772 1.00 93.44 84 LYS A CA 1
ATOM 663 C C . LYS A 1 84 ? -3.950 1.412 -4.978 1.00 93.44 84 LYS A C 1
ATOM 665 O O . LYS A 1 84 ? -3.868 2.062 -3.941 1.00 93.44 84 LYS A O 1
ATOM 670 N N . ARG A 1 85 ? -5.116 0.992 -5.473 1.00 91.88 85 ARG A N 1
ATOM 671 C CA . ARG A 1 85 ? -6.418 1.350 -4.904 1.00 91.88 85 ARG A CA 1
ATOM 672 C C . ARG A 1 85 ? -7.284 0.120 -4.670 1.00 91.88 85 ARG A C 1
ATOM 674 O O . ARG A 1 85 ? -7.220 -0.811 -5.480 1.00 91.88 85 ARG A O 1
ATOM 681 N N . PRO A 1 86 ? -8.151 0.149 -3.648 1.00 92.56 86 PRO A N 1
ATOM 682 C CA . PRO A 1 86 ? -8.220 1.160 -2.579 1.00 92.56 86 PRO A CA 1
ATOM 683 C C . PRO A 1 86 ? -6.989 1.145 -1.654 1.00 92.56 86 PRO A C 1
ATOM 685 O O . PRO A 1 86 ? -6.250 0.166 -1.637 1.00 92.56 86 PRO A O 1
ATOM 688 N N . PHE A 1 87 ? -6.762 2.242 -0.934 1.00 93.00 87 PHE A N 1
ATOM 689 C CA . PHE A 1 87 ? -5.689 2.412 0.049 1.00 93.00 87 PHE A CA 1
ATOM 690 C C . PHE A 1 87 ? -6.349 2.750 1.386 1.00 93.00 87 PHE A C 1
ATOM 692 O O . PHE A 1 87 ? -7.092 3.726 1.461 1.00 93.00 87 PHE A O 1
ATOM 699 N N . LEU A 1 88 ? -6.137 1.921 2.405 1.00 92.25 88 LEU A N 1
ATOM 700 C CA . LEU A 1 88 ? -6.797 2.038 3.702 1.00 92.25 88 LEU A CA 1
ATOM 701 C C . LEU A 1 88 ? -5.755 2.041 4.812 1.00 92.25 88 LEU A C 1
ATOM 703 O O . LEU A 1 88 ? -5.047 1.053 4.986 1.00 92.25 88 LEU A O 1
ATOM 707 N N . LEU A 1 89 ? -5.722 3.108 5.600 1.00 91.88 89 LEU A N 1
ATOM 708 C CA . LEU A 1 89 ? -5.021 3.145 6.878 1.00 91.88 89 LEU A CA 1
ATOM 709 C C . LEU A 1 89 ? -6.053 3.144 8.009 1.00 91.88 89 LEU A C 1
ATOM 711 O O . LEU A 1 89 ? -7.071 3.827 7.919 1.00 91.88 89 LEU A O 1
ATOM 715 N N . VAL A 1 90 ? -5.797 2.355 9.050 1.00 90.44 90 VAL A N 1
ATOM 716 C CA . VAL A 1 90 ? -6.670 2.197 10.220 1.00 90.44 90 VAL A CA 1
ATOM 717 C C . VAL A 1 90 ? -5.946 2.713 11.455 1.00 90.44 90 VAL A C 1
ATOM 719 O O . VAL A 1 90 ? -4.783 2.376 11.677 1.00 90.44 90 VAL A O 1
ATOM 722 N N . GLY A 1 91 ? -6.631 3.536 12.244 1.00 87.00 91 GLY A N 1
ATOM 723 C CA . GLY A 1 91 ? -6.097 4.192 13.437 1.00 87.00 91 GLY A CA 1
ATOM 724 C C . GLY A 1 91 ? -6.271 5.709 13.370 1.00 87.00 91 GLY A C 1
ATOM 725 O O . GLY A 1 91 ? -7.100 6.224 12.615 1.00 87.00 91 GLY A O 1
ATOM 726 N N . LYS A 1 92 ? -5.486 6.437 14.166 1.00 82.88 92 LYS A N 1
ATOM 727 C CA . LYS A 1 92 ? -5.496 7.909 14.176 1.00 82.88 92 LYS A CA 1
ATOM 728 C C . LYS A 1 92 ? -4.486 8.453 13.169 1.00 82.88 92 LYS A C 1
ATOM 730 O O . LYS A 1 92 ? -3.500 7.793 12.868 1.00 82.88 92 LYS A O 1
ATOM 735 N N . LYS A 1 93 ? -4.701 9.686 12.700 1.00 72.31 93 LYS A N 1
ATOM 736 C CA . LYS A 1 93 ? -3.883 10.348 11.665 1.00 72.31 93 LYS A CA 1
ATOM 737 C C . LYS A 1 93 ? -2.369 10.329 11.948 1.00 72.31 93 LYS A C 1
ATOM 739 O O . LYS A 1 93 ? -1.580 10.237 11.016 1.00 72.31 93 LYS A O 1
ATOM 744 N N . ASP A 1 94 ? -1.981 10.349 13.222 1.00 74.06 94 ASP A N 1
ATOM 745 C CA . ASP A 1 94 ? -0.582 10.323 13.675 1.00 74.06 94 ASP A CA 1
ATOM 746 C C . ASP A 1 94 ? -0.162 8.977 14.295 1.00 74.06 94 ASP A C 1
ATOM 748 O O . ASP A 1 94 ? 0.950 8.823 14.797 1.00 74.06 94 ASP A O 1
ATOM 752 N N . SER A 1 95 ? -1.058 7.991 14.322 1.00 81.25 95 SER A N 1
ATOM 753 C CA . SER A 1 95 ? -0.849 6.684 14.955 1.00 81.25 95 SER A CA 1
ATOM 754 C C . SER A 1 95 ? -1.726 5.640 14.273 1.00 81.25 95 SER A C 1
ATOM 756 O O . SER A 1 95 ? -2.715 5.160 14.834 1.00 81.25 95 SER A O 1
ATOM 758 N N . PHE A 1 96 ? -1.391 5.335 13.021 1.00 88.06 96 PHE A N 1
ATOM 759 C CA . PHE A 1 96 ? -2.000 4.219 12.313 1.00 88.06 96 PHE A CA 1
ATOM 760 C C . PHE A 1 96 ? -1.473 2.904 12.887 1.00 88.06 96 PHE A C 1
ATOM 762 O O . PHE A 1 96 ? -0.278 2.765 13.141 1.00 88.06 96 PHE A O 1
ATOM 769 N N . GLU A 1 97 ? -2.369 1.945 13.085 1.00 88.19 97 GLU A N 1
ATOM 770 C CA . GLU A 1 97 ? -2.074 0.633 13.671 1.00 88.19 97 GLU A CA 1
ATOM 771 C C . GLU A 1 97 ? -2.084 -0.475 12.612 1.00 88.19 97 GLU A C 1
ATOM 773 O O . GLU A 1 97 ? -1.486 -1.531 12.808 1.00 88.19 97 GLU A O 1
ATOM 778 N N . ALA A 1 98 ? -2.751 -0.240 11.478 1.00 88.75 98 ALA A N 1
ATOM 779 C CA . ALA A 1 98 ? -2.770 -1.170 10.359 1.00 88.75 98 ALA A CA 1
ATOM 780 C C . ALA A 1 98 ? -2.966 -0.460 9.013 1.00 88.75 98 ALA A C 1
ATOM 782 O O . ALA A 1 98 ? -3.536 0.630 8.931 1.00 88.75 98 ALA A O 1
ATOM 783 N N . GLY A 1 99 ? -2.544 -1.126 7.937 1.00 90.44 99 GLY A N 1
ATOM 784 C CA . GLY A 1 99 ? -2.723 -0.660 6.567 1.00 90.44 99 GLY A CA 1
ATOM 785 C C . GLY A 1 99 ? -3.048 -1.793 5.597 1.00 90.44 99 GLY A C 1
ATOM 786 O O . GLY A 1 99 ? -2.538 -2.911 5.727 1.00 90.44 99 GLY A O 1
ATOM 787 N N . ARG A 1 100 ? -3.909 -1.515 4.613 1.00 91.12 100 ARG A N 1
ATOM 788 C CA . ARG A 1 100 ? -4.228 -2.416 3.498 1.00 91.12 100 ARG A CA 1
ATOM 789 C C . ARG A 1 100 ? -4.236 -1.673 2.169 1.00 91.12 100 ARG A C 1
ATOM 791 O O . ARG A 1 100 ? -4.724 -0.550 2.057 1.00 91.12 100 ARG A O 1
ATOM 798 N N . VAL A 1 101 ? -3.750 -2.362 1.141 1.00 92.19 101 VAL A N 1
ATOM 799 C CA . VAL A 1 101 ? -3.867 -1.948 -0.261 1.00 92.19 101 VAL A CA 1
ATOM 800 C C . VAL A 1 101 ? -4.670 -2.978 -1.038 1.00 92.19 101 VAL A C 1
ATOM 802 O O . VAL A 1 101 ? -4.513 -4.184 -0.848 1.00 92.19 101 VAL A O 1
ATOM 805 N N . GLY A 1 102 ? -5.527 -2.499 -1.933 1.00 89.12 102 GLY A N 1
ATOM 806 C CA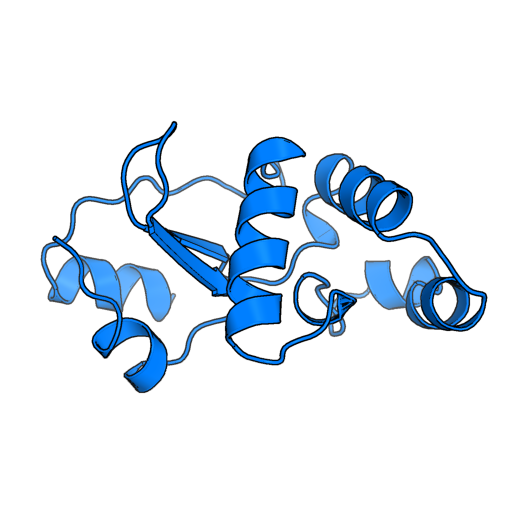 . GLY A 1 102 ? -6.559 -3.324 -2.544 1.00 89.12 102 GLY A CA 1
ATOM 807 C C . GLY A 1 102 ? -7.741 -3.563 -1.600 1.00 89.12 102 GLY A C 1
ATOM 808 O O . GLY A 1 102 ? -7.721 -3.205 -0.422 1.00 89.12 102 GLY A O 1
ATOM 809 N N . PHE A 1 103 ? -8.802 -4.148 -2.150 1.00 88.81 103 PHE A N 1
ATOM 810 C CA . PHE A 1 103 ? -9.963 -4.570 -1.377 1.00 88.81 103 PHE A CA 1
ATOM 811 C C . PHE A 1 103 ? -10.045 -6.086 -1.397 1.00 88.81 103 PHE A C 1
ATOM 813 O O . PHE A 1 103 ? -10.161 -6.677 -2.470 1.00 88.81 103 PHE A O 1
ATOM 820 N N . ASP A 1 104 ? -10.010 -6.662 -0.206 1.00 86.50 104 ASP A N 1
ATOM 821 C CA . ASP A 1 104 ? -10.225 -8.073 0.060 1.00 86.50 104 ASP A CA 1
ATOM 822 C C . ASP A 1 104 ? -11.045 -8.161 1.351 1.00 86.50 104 ASP A C 1
ATOM 824 O O . ASP A 1 104 ? -10.650 -7.596 2.373 1.00 86.50 104 ASP A O 1
ATOM 828 N N . ALA A 1 105 ? -12.232 -8.763 1.277 1.00 84.69 105 ALA A N 1
ATOM 829 C CA . ALA A 1 105 ? -13.210 -8.689 2.361 1.00 84.69 105 ALA A CA 1
ATOM 830 C C . ALA A 1 105 ? -12.720 -9.415 3.624 1.00 84.69 105 ALA A C 1
ATOM 832 O O . ALA A 1 105 ? -12.892 -8.900 4.731 1.00 84.69 105 ALA A O 1
ATOM 833 N N . ASP A 1 106 ? -12.062 -10.562 3.463 1.00 84.44 106 ASP A N 1
ATOM 834 C CA . ASP A 1 106 ? -11.489 -11.343 4.557 1.00 84.44 106 ASP A CA 1
ATOM 835 C C . ASP A 1 106 ? -10.354 -10.579 5.247 1.00 84.44 106 ASP A C 1
ATOM 837 O O . ASP A 1 106 ? -10.389 -10.351 6.459 1.00 84.44 106 ASP A O 1
ATOM 841 N N . SER A 1 107 ? -9.401 -10.066 4.465 1.00 82.19 107 SER A N 1
ATOM 842 C CA . SER A 1 107 ? -8.273 -9.286 4.971 1.00 82.19 107 SER A CA 1
ATOM 843 C C . SER A 1 107 ? -8.690 -7.967 5.625 1.00 82.19 107 SER A C 1
ATOM 845 O O . SER A 1 107 ? -7.936 -7.450 6.454 1.00 82.19 107 SER A O 1
ATOM 847 N N . TRP A 1 108 ? -9.819 -7.380 5.220 1.00 85.75 108 TRP A N 1
ATOM 848 C CA . TRP A 1 108 ? -10.365 -6.174 5.843 1.00 85.75 108 TRP A CA 1
ATOM 849 C C . TRP A 1 108 ? -11.143 -6.515 7.111 1.00 85.75 108 TRP A C 1
ATOM 851 O O . TRP A 1 108 ? -11.038 -5.788 8.089 1.00 85.75 108 TRP A O 1
ATOM 861 N N . THR A 1 109 ? -11.867 -7.635 7.142 1.00 83.00 109 THR A N 1
ATOM 862 C CA . THR A 1 109 ? -12.582 -8.096 8.344 1.00 83.00 109 THR A CA 1
ATOM 863 C C . THR A 1 109 ? -11.619 -8.474 9.470 1.00 83.00 109 THR A C 1
ATOM 865 O O . THR A 1 109 ? -11.924 -8.241 10.636 1.00 83.00 109 THR A O 1
ATOM 868 N N . SER A 1 110 ? -10.439 -9.008 9.138 1.00 79.44 110 SER A N 1
ATOM 869 C CA . SER A 1 110 ? -9.404 -9.336 10.126 1.00 79.44 110 SER A CA 1
ATOM 870 C C . SER A 1 110 ? -8.731 -8.110 10.753 1.00 79.44 110 SER A C 1
ATOM 872 O O . SER A 1 110 ? -7.976 -8.253 11.716 1.00 79.44 110 SER A O 1
ATOM 874 N N . LEU A 1 111 ? -8.939 -6.909 10.199 1.00 77.62 111 LEU A N 1
ATOM 875 C CA . LEU A 1 111 ? -8.435 -5.686 10.812 1.00 77.62 111 LEU A CA 1
ATOM 876 C C . LEU A 1 111 ? -9.202 -5.443 12.108 1.00 77.62 111 LEU A C 1
ATOM 878 O O . LEU A 1 111 ? -10.429 -5.356 12.126 1.00 77.62 111 LEU A O 1
ATOM 882 N N . LYS A 1 112 ? -8.470 -5.315 13.212 1.00 65.88 112 LYS A N 1
ATOM 883 C CA . LYS A 1 112 ? -9.056 -4.860 14.468 1.00 65.88 112 LYS A CA 1
ATOM 884 C C . LYS A 1 112 ? -9.290 -3.357 14.347 1.00 65.88 112 LYS A C 1
ATOM 886 O O . LYS A 1 112 ? -8.382 -2.571 14.588 1.00 65.88 112 LYS A O 1
ATOM 891 N N . PHE A 1 113 ? -10.494 -2.975 13.935 1.00 63.53 113 PHE A N 1
ATOM 892 C CA . PHE A 1 113 ? -10.978 -1.601 14.024 1.00 63.53 113 PHE A CA 1
ATOM 893 C C . PHE A 1 113 ? -11.321 -1.338 15.497 1.00 63.53 113 PHE A C 1
ATOM 895 O O . PHE A 1 113 ? -12.439 -1.610 15.929 1.00 63.53 113 PHE A O 1
ATOM 902 N N . LYS A 1 114 ? -10.313 -0.982 16.297 1.00 51.03 114 LYS A N 1
ATOM 903 C CA . LYS A 1 114 ? -10.517 -0.560 17.686 1.00 51.03 114 LYS A CA 1
ATOM 904 C C . LYS A 1 114 ? -10.967 0.892 17.754 1.00 51.03 114 LYS A C 1
ATOM 906 O O . LYS A 1 114 ? -10.541 1.680 16.881 1.00 51.03 114 LYS A O 1
#

Secondary structure (DSSP, 8-state):
-HHHHHHHHTT-------TTTSPPPHHHHHHHHHHHHHTT--GGGGB-TTSHHHHHTTHHHHHHTT--HHHHHHHHHH-GGGB-SSEEEEEETTEEEEEEES--HHHHHTS---

Foldseek 3Di:
DVVVVLCVVVVHDDDDDPCQVQPDDLVLLVVQQVQCVVVVHHPQLQFPCVAPVCVVVVVVVCVVVPPDSSNSSVVRRVGSSGGAPDWDFADDPVDTPHIDGDDDNVVVVPDPND